Protein AF-F9SYW6-F1 (afdb_monomer_lite)

Radius of gyration: 33.47 Å; chains: 1; bounding box: 99×51×74 Å

Sequence (163 aa):
RYEYTEFNWITRSINRNMKDTSKGSLENNSTQKVTMADEQGNIASVKTGRAPSLGRGLSELVGGSLFGVIWINTTAESGPQYWSLIGYFIIASSVITGIYHMYNAFAKNRFSAQDIVSPDKEPDPLNRVLGHDVRQDHSYCTNCGEKTNDDNKFCSNCGTKVV

InterPro domains:
  IPR026870 Zinc-ribbon domain [PF13240] (140-162)

Structure (mmCIF, N/CA/C/O backbone):
data_AF-F9SYW6-F1
#
_entry.id   AF-F9SYW6-F1
#
loop_
_atom_site.group_PDB
_atom_site.id
_atom_site.type_symbol
_atom_site.label_atom_id
_atom_site.label_alt_id
_atom_site.label_comp_id
_atom_site.label_asym_id
_atom_site.label_entity_id
_atom_site.label_seq_id
_atom_site.pdbx_PDB_ins_code
_atom_site.Cartn_x
_atom_site.Cartn_y
_atom_site.Cartn_z
_atom_site.occupancy
_atom_site.B_iso_or_equiv
_atom_site.auth_seq_id
_atom_site.auth_comp_id
_atom_site.auth_asym_id
_atom_site.auth_atom_id
_atom_site.pdbx_PDB_model_num
ATOM 1 N N . ARG A 1 1 ? -74.192 40.012 7.863 1.00 53.72 1 ARG A N 1
ATOM 2 C CA . ARG A 1 1 ? -73.553 40.025 9.208 1.00 53.72 1 ARG A CA 1
ATOM 3 C C . ARG A 1 1 ? -73.219 38.603 9.712 1.00 53.72 1 ARG A C 1
ATOM 5 O O . ARG A 1 1 ? -73.029 38.441 10.905 1.00 53.72 1 ARG A O 1
ATOM 12 N N . TYR A 1 2 ? -73.107 37.591 8.836 1.00 54.03 2 TYR A N 1
ATOM 13 C CA . TYR A 1 2 ? -72.873 36.191 9.242 1.00 54.03 2 TYR A CA 1
ATOM 14 C C . TYR A 1 2 ? -71.544 35.598 8.728 1.00 54.03 2 TYR A C 1
ATOM 16 O O . TYR A 1 2 ? -71.099 34.585 9.243 1.00 54.03 2 TYR A O 1
ATOM 24 N N . GLU A 1 3 ? -70.858 36.241 7.775 1.00 53.66 3 GLU A N 1
ATOM 25 C CA . GLU A 1 3 ? -69.613 35.694 7.195 1.00 53.66 3 GLU A CA 1
ATOM 26 C C . GLU A 1 3 ? -68.361 35.905 8.066 1.00 53.66 3 GLU A C 1
ATOM 28 O O . GLU A 1 3 ? -67.415 35.126 7.995 1.00 53.66 3 GLU A O 1
ATOM 33 N N . TYR A 1 4 ? -68.346 36.918 8.942 1.00 55.94 4 TYR A N 1
ATOM 34 C CA . TYR A 1 4 ? -67.170 37.222 9.773 1.00 55.94 4 TYR A CA 1
ATOM 35 C C . TYR A 1 4 ? -66.963 36.246 10.945 1.00 55.94 4 TYR A C 1
ATOM 37 O O . TYR A 1 4 ? -65.843 36.113 11.441 1.00 55.94 4 TYR A O 1
ATOM 45 N N . THR A 1 5 ? -68.012 35.565 11.414 1.00 59.34 5 THR A N 1
ATOM 46 C CA . THR A 1 5 ? -67.926 34.642 12.560 1.00 59.34 5 THR A CA 1
ATOM 47 C C . THR A 1 5 ? -67.394 33.267 12.162 1.00 59.34 5 THR A C 1
ATOM 49 O O . THR A 1 5 ? -66.570 32.708 12.885 1.00 59.34 5 THR A O 1
ATOM 52 N N . GLU A 1 6 ? -67.786 32.767 10.987 1.00 58.38 6 GLU A N 1
ATOM 53 C CA . GLU A 1 6 ? -67.328 31.483 10.434 1.00 58.38 6 GLU A CA 1
ATOM 54 C C . GLU A 1 6 ? -65.817 31.504 10.147 1.00 58.38 6 GLU A C 1
ATOM 56 O O . GLU A 1 6 ? -65.075 30.614 10.567 1.00 58.38 6 GLU A O 1
ATOM 61 N N . PHE A 1 7 ? -65.320 32.586 9.537 1.00 59.81 7 PHE A N 1
ATOM 62 C CA . PHE A 1 7 ? -63.899 32.733 9.208 1.00 59.81 7 PHE A CA 1
ATOM 63 C C . PHE A 1 7 ? -62.997 32.755 10.457 1.00 59.81 7 PHE A C 1
ATOM 65 O O . PHE A 1 7 ? -61.890 32.212 10.472 1.00 59.81 7 PHE A O 1
ATOM 72 N N . ASN A 1 8 ? -63.487 33.343 11.551 1.00 65.00 8 ASN A N 1
ATOM 73 C CA . ASN A 1 8 ? -62.756 33.433 12.815 1.00 65.00 8 ASN A CA 1
ATOM 74 C C . ASN A 1 8 ? -62.735 32.088 13.573 1.00 65.00 8 ASN A C 1
ATOM 76 O O . ASN A 1 8 ? -61.779 31.778 14.285 1.00 65.00 8 ASN A O 1
ATOM 80 N N . TRP A 1 9 ? -63.768 31.254 13.403 1.00 62.94 9 TRP A N 1
ATOM 81 C CA . TRP A 1 9 ? -63.789 29.900 13.962 1.00 62.94 9 TRP A CA 1
ATOM 82 C C . TRP A 1 9 ? -62.854 28.956 13.196 1.00 62.94 9 TRP A C 1
ATOM 84 O O . TRP A 1 9 ? -62.067 28.243 13.824 1.00 62.94 9 TRP A O 1
ATOM 94 N N . ILE A 1 10 ? -62.864 29.022 11.860 1.00 68.94 10 ILE A N 1
ATOM 95 C CA . ILE A 1 10 ? -61.985 28.226 10.987 1.00 68.94 10 ILE A CA 1
ATOM 96 C C . ILE A 1 10 ? -60.510 28.566 11.238 1.00 68.94 10 ILE A C 1
ATOM 98 O O . ILE A 1 10 ? -59.686 27.679 11.448 1.00 68.94 10 ILE A O 1
ATOM 102 N N . THR A 1 11 ? -60.153 29.849 11.306 1.00 67.88 11 THR A N 1
ATOM 103 C CA . THR A 1 11 ? -58.760 30.251 11.577 1.00 67.88 11 THR A CA 1
ATOM 104 C C . THR A 1 11 ? -58.292 29.827 12.974 1.00 67.88 11 THR A C 1
ATOM 106 O O . THR A 1 11 ? -57.149 29.396 13.141 1.00 67.88 11 THR A O 1
ATOM 109 N N . ARG A 1 12 ? -59.175 29.853 13.983 1.00 66.88 12 ARG A N 1
ATOM 110 C CA . ARG A 1 12 ? -58.871 29.349 15.335 1.00 66.88 12 ARG A CA 1
ATOM 111 C C . ARG A 1 12 ? -58.761 27.827 15.414 1.00 66.88 12 ARG A C 1
ATOM 113 O O . ARG A 1 12 ? -57.999 27.338 16.249 1.00 66.88 12 ARG A O 1
ATOM 120 N N . SER A 1 13 ? -59.515 27.070 14.617 1.00 64.88 13 SER A N 1
ATOM 121 C CA . SER A 1 13 ? -59.409 25.604 14.592 1.00 64.88 13 SER A CA 1
ATOM 122 C C . SER A 1 13 ? -58.125 25.157 13.893 1.00 64.88 13 SER A C 1
ATOM 124 O O . SER A 1 13 ? -57.401 24.325 14.434 1.00 64.88 13 SER A O 1
ATOM 126 N N . ILE A 1 14 ? -57.768 25.806 12.780 1.00 65.38 14 ILE A N 1
ATOM 127 C CA . ILE A 1 14 ? -56.512 25.571 12.061 1.00 65.38 14 ILE A CA 1
ATOM 128 C C . ILE A 1 14 ? -55.308 25.888 12.962 1.00 65.38 14 ILE A C 1
ATOM 130 O O . ILE A 1 14 ? -54.402 25.068 13.086 1.00 65.38 14 ILE A O 1
ATOM 134 N N . ASN A 1 15 ? -55.312 27.031 13.656 1.00 62.09 15 ASN A N 1
ATOM 135 C CA . ASN A 1 15 ? -54.198 27.426 14.525 1.00 62.09 15 ASN A CA 1
ATOM 136 C C . ASN A 1 15 ? -54.043 26.499 15.753 1.00 62.09 15 ASN A C 1
ATOM 138 O O . ASN A 1 15 ? -52.927 26.241 16.201 1.00 62.09 15 ASN A O 1
ATOM 142 N N . ARG A 1 16 ? -55.147 25.945 16.281 1.00 65.69 16 ARG A N 1
ATOM 143 C CA . ARG A 1 16 ? -55.091 24.914 17.335 1.00 65.69 16 ARG A CA 1
ATOM 144 C C . ARG A 1 16 ? -54.514 23.597 16.817 1.00 65.69 16 ARG A C 1
ATOM 146 O O . ARG A 1 16 ? -53.561 23.106 17.408 1.00 65.69 16 ARG A O 1
ATOM 153 N N . ASN A 1 17 ? -54.983 23.112 15.667 1.00 59.66 17 ASN A N 1
ATOM 154 C CA . ASN A 1 17 ? -54.445 21.895 15.049 1.00 59.66 17 ASN A CA 1
ATOM 155 C C . ASN A 1 17 ? -52.947 22.005 14.734 1.00 59.66 17 ASN A C 1
ATOM 157 O O . ASN A 1 17 ? -52.205 21.051 14.960 1.00 59.66 17 ASN A O 1
ATOM 161 N N . MET A 1 18 ? -52.474 23.164 14.261 1.00 59.34 18 MET A N 1
ATOM 162 C CA . MET A 1 18 ? -51.039 23.368 14.027 1.00 59.34 18 MET A CA 1
ATOM 163 C C . MET A 1 18 ? -50.230 23.307 15.329 1.00 59.34 18 MET A C 1
ATOM 165 O O . MET A 1 18 ? -49.162 22.695 15.358 1.00 59.34 18 MET A O 1
ATOM 169 N N . LYS A 1 19 ? -50.742 23.891 16.422 1.00 59.25 19 LYS A N 1
ATOM 170 C CA . LYS A 1 19 ? -50.087 23.823 17.737 1.00 59.25 19 LYS A CA 1
ATOM 171 C C . LYS A 1 19 ? -50.034 22.397 18.277 1.00 59.25 19 LYS A C 1
ATOM 173 O O . LYS A 1 19 ? -48.975 21.988 18.746 1.00 59.25 19 LYS A O 1
ATOM 178 N N . ASP A 1 20 ? -51.113 21.636 18.150 1.00 59.62 20 ASP A N 1
ATOM 179 C CA . ASP A 1 20 ? -51.169 20.253 18.632 1.00 59.62 20 ASP A CA 1
ATOM 180 C C . ASP A 1 20 ? -50.269 19.326 17.796 1.00 59.62 20 ASP A C 1
ATOM 182 O O . ASP A 1 20 ? -49.545 18.500 18.351 1.00 59.62 20 ASP A O 1
ATOM 186 N N . THR A 1 21 ? -50.190 19.550 16.478 1.00 57.34 21 THR A N 1
ATOM 187 C CA . THR A 1 21 ? -49.270 18.823 15.581 1.00 57.34 21 THR A CA 1
ATOM 188 C C . THR A 1 21 ? -47.801 19.146 15.890 1.00 57.34 21 THR A C 1
ATOM 190 O O . THR A 1 21 ? -46.962 18.248 15.923 1.00 57.34 21 THR A O 1
ATOM 193 N N . SER A 1 22 ? -47.475 20.415 16.177 1.00 56.00 22 SER A N 1
ATOM 194 C CA . SER A 1 22 ? -46.110 20.810 16.566 1.00 56.00 22 SER A CA 1
ATOM 195 C C . SER A 1 22 ? -45.691 20.261 17.933 1.00 56.00 22 SER A C 1
ATOM 197 O O . SER A 1 22 ? -44.535 19.882 18.106 1.00 56.00 22 SER A O 1
ATOM 199 N N . LYS A 1 23 ? -46.624 20.163 18.891 1.00 55.25 23 LYS A N 1
ATOM 200 C CA . LYS A 1 23 ? -46.363 19.569 20.208 1.00 55.25 23 LYS A CA 1
ATOM 201 C C . LYS A 1 23 ? -46.160 18.059 20.113 1.00 55.25 23 LYS A C 1
ATOM 203 O O . LYS A 1 23 ? -45.192 17.557 20.671 1.00 55.25 23 LYS A O 1
ATOM 208 N N . GLY A 1 24 ? -46.983 17.362 19.326 1.00 53.78 24 GLY A N 1
ATOM 209 C CA . GLY A 1 24 ? -46.857 15.915 19.127 1.00 53.78 24 GLY A CA 1
ATOM 210 C C . GLY A 1 24 ? -45.568 15.473 18.421 1.00 53.78 24 GLY A C 1
ATOM 211 O O . GLY A 1 24 ? -45.146 14.336 18.599 1.00 53.78 24 GLY A O 1
ATOM 212 N N . SER A 1 25 ? -44.918 16.358 17.652 1.00 51.66 25 SER A N 1
ATOM 213 C CA . SER A 1 25 ? -43.656 16.054 16.955 1.00 51.66 25 SER A CA 1
ATOM 214 C C . SER A 1 25 ? -42.395 16.290 17.797 1.00 51.66 25 SER A C 1
ATOM 216 O O . SER A 1 25 ?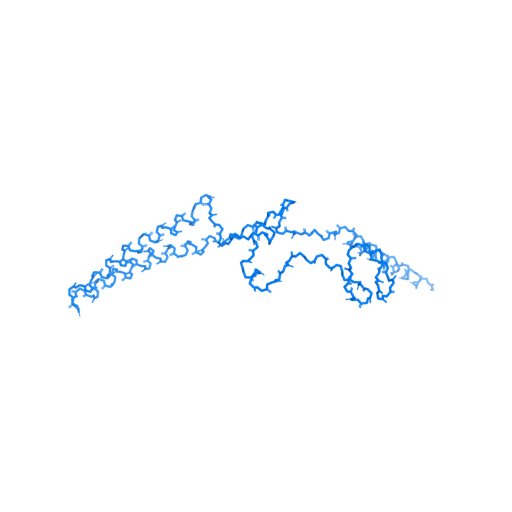 -41.314 15.869 17.385 1.00 51.66 25 SER A O 1
ATOM 218 N N . LEU A 1 26 ? -42.498 16.991 18.930 1.00 52.47 26 LEU A N 1
ATOM 219 C CA . LEU A 1 26 ? -41.354 17.298 19.799 1.00 52.47 26 LEU A CA 1
ATOM 220 C C . LEU A 1 26 ? -41.312 16.424 21.060 1.00 52.47 26 LEU A C 1
ATOM 222 O O . LEU A 1 26 ? -40.285 16.381 21.730 1.00 52.47 26 LEU A O 1
ATOM 226 N N . GLU A 1 27 ? -42.396 15.715 21.381 1.00 53.88 27 GLU A N 1
ATOM 227 C CA . GLU A 1 27 ? -42.520 14.950 22.631 1.00 53.88 27 GLU A CA 1
ATOM 228 C C . GLU A 1 27 ? -41.976 13.513 22.556 1.00 53.88 27 GLU A C 1
ATOM 230 O O . GLU A 1 27 ? -41.902 12.823 23.567 1.00 53.88 27 GLU A O 1
ATOM 235 N N . ASN A 1 28 ? -41.566 13.044 21.376 1.00 55.16 28 ASN A N 1
ATOM 236 C CA . ASN A 1 28 ? -41.196 11.643 21.142 1.00 55.16 28 ASN A CA 1
ATOM 237 C C . ASN A 1 28 ? -39.850 11.438 20.438 1.00 55.16 28 ASN A C 1
ATOM 239 O O . ASN A 1 28 ? -39.489 10.301 20.143 1.00 55.16 28 ASN A O 1
ATOM 243 N N . ASN A 1 29 ? -39.072 12.496 20.222 1.00 59.56 29 ASN A N 1
ATOM 244 C CA . ASN A 1 29 ? -37.689 12.350 19.790 1.00 59.56 29 ASN A CA 1
ATOM 245 C C . ASN A 1 29 ? -36.773 12.638 20.977 1.00 59.56 29 ASN A C 1
ATOM 247 O O . ASN A 1 29 ? -36.105 13.671 21.032 1.00 59.56 29 ASN A O 1
ATOM 251 N N . SER A 1 30 ? -36.765 11.725 21.958 1.00 56.66 30 SER A N 1
ATOM 252 C CA . SER A 1 30 ? -35.619 11.638 22.856 1.00 56.66 30 SER A CA 1
ATOM 253 C C . SER A 1 30 ? -34.418 11.478 21.939 1.00 56.66 30 SER A C 1
ATOM 255 O O . SER A 1 30 ? -34.310 10.451 21.268 1.00 56.66 30 SER A O 1
ATOM 257 N N . THR A 1 31 ? -33.579 12.507 21.829 1.00 51.12 31 THR A N 1
ATOM 258 C CA . THR A 1 31 ? -32.346 12.440 21.050 1.00 51.12 31 THR A CA 1
ATOM 259 C C . THR A 1 31 ? -31.637 11.169 21.469 1.00 51.12 31 THR A C 1
ATOM 261 O O . THR A 1 31 ? -31.153 11.080 22.600 1.00 51.12 31 THR A O 1
ATOM 264 N N . GLN A 1 32 ? -31.650 10.159 20.601 1.00 57.84 32 GLN A N 1
ATOM 265 C CA . GLN A 1 32 ? -30.931 8.933 20.865 1.00 57.84 32 GLN A CA 1
ATOM 266 C C . GLN A 1 32 ? -29.475 9.362 20.931 1.00 57.84 32 GLN A C 1
ATOM 268 O O . GLN A 1 32 ? -28.902 9.799 19.933 1.00 57.84 32 GLN A O 1
ATOM 273 N N . LYS A 1 33 ? -28.903 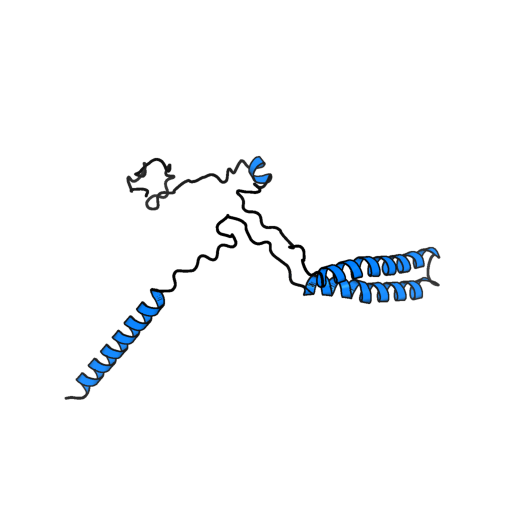9.351 22.135 1.00 50.03 33 LYS A N 1
ATOM 274 C CA . LYS A 1 33 ? -27.492 9.650 22.317 1.00 50.03 33 LYS A CA 1
ATOM 275 C C . LYS A 1 33 ? -26.756 8.473 21.691 1.00 50.03 33 LYS A C 1
ATOM 277 O O . LYS A 1 33 ? -26.571 7.447 22.333 1.00 50.03 33 LYS A O 1
ATOM 282 N N . VAL A 1 34 ? -26.439 8.582 20.403 1.00 59.09 34 VAL A N 1
ATOM 283 C CA . VAL A 1 34 ? -25.663 7.571 19.690 1.00 59.09 34 VAL A CA 1
ATOM 284 C C . VAL A 1 34 ? -24.235 7.724 20.187 1.00 59.09 34 VAL A C 1
ATOM 286 O O . VAL A 1 34 ? -23.458 8.530 19.678 1.00 59.09 34 VAL A O 1
ATOM 289 N N . THR A 1 35 ? -23.916 7.037 21.278 1.00 69.19 35 THR A N 1
ATOM 290 C CA . THR A 1 35 ? -22.541 6.933 21.744 1.00 69.19 35 THR A CA 1
ATOM 291 C C . THR A 1 35 ? -21.808 6.022 20.772 1.00 69.19 35 THR A C 1
ATOM 293 O O . THR A 1 35 ? -22.334 5.000 20.340 1.00 69.19 35 THR A O 1
ATOM 296 N N . MET A 1 36 ? -20.579 6.378 20.404 1.00 66.50 36 MET A N 1
ATOM 297 C CA . MET A 1 36 ? -19.737 5.496 19.583 1.00 66.50 36 MET A CA 1
ATOM 298 C C . MET A 1 36 ? -19.249 4.263 20.365 1.00 66.50 36 MET A C 1
ATOM 300 O O . MET A 1 36 ? -18.565 3.411 19.800 1.00 66.50 36 MET A O 1
ATOM 304 N N . ALA A 1 37 ? -19.592 4.200 21.653 1.00 68.25 37 ALA A N 1
ATOM 305 C CA . ALA A 1 37 ? -19.264 3.145 22.588 1.00 68.25 37 ALA A CA 1
ATOM 306 C C . ALA A 1 37 ? -20.491 2.282 22.891 1.00 68.25 37 ALA A C 1
ATOM 308 O O . ALA A 1 37 ? -21.601 2.815 22.983 1.00 68.25 37 ALA A O 1
ATOM 309 N N . ASP A 1 38 ? -20.271 0.977 23.054 1.00 72.62 38 ASP A N 1
ATOM 310 C CA . ASP A 1 38 ? -21.257 0.057 23.620 1.00 72.62 38 ASP A CA 1
ATOM 311 C C . ASP A 1 38 ? -21.523 0.349 25.112 1.00 72.62 38 ASP A C 1
ATOM 313 O O . ASP A 1 38 ? -20.869 1.189 25.737 1.00 72.62 38 ASP A O 1
ATOM 317 N N . GLU A 1 39 ? -22.503 -0.343 25.699 1.00 74.56 39 GLU A N 1
ATOM 318 C CA . GLU A 1 39 ? -22.858 -0.203 27.122 1.00 74.56 39 GLU A CA 1
ATOM 319 C C . GLU A 1 39 ? -21.705 -0.593 28.068 1.00 74.56 39 GLU A C 1
ATOM 321 O O . GLU A 1 39 ? -21.702 -0.213 29.236 1.00 74.56 39 GLU A O 1
ATOM 326 N N . GLN A 1 40 ? -20.712 -1.332 27.566 1.00 71.00 40 GLN A N 1
ATOM 327 C CA . GLN A 1 40 ? -19.504 -1.748 28.278 1.00 71.00 40 GLN A CA 1
ATOM 328 C C . GLN A 1 40 ? -18.331 -0.769 28.073 1.00 71.00 40 GLN A C 1
ATOM 330 O O . GLN A 1 40 ? -17.217 -1.034 28.538 1.00 71.00 40 GLN A O 1
ATOM 335 N N . GLY A 1 41 ? -18.558 0.351 27.378 1.00 70.44 41 GLY A N 1
ATOM 336 C CA . GLY A 1 41 ? -17.552 1.370 27.108 1.00 70.44 41 GLY A CA 1
ATOM 337 C C . GLY A 1 41 ? -16.502 0.962 26.070 1.00 70.44 41 GLY A C 1
ATOM 338 O O . GLY A 1 41 ? -15.432 1.561 26.044 1.00 70.44 41 GLY A O 1
ATOM 339 N N . ASN A 1 42 ? -16.743 -0.046 25.227 1.00 74.19 42 ASN A N 1
ATOM 340 C CA . ASN A 1 42 ? -15.905 -0.335 24.061 1.00 74.19 42 ASN A CA 1
ATOM 341 C C . ASN A 1 42 ? -16.342 0.541 22.889 1.00 74.19 42 ASN A C 1
ATOM 343 O O . ASN A 1 42 ? -17.485 0.462 22.436 1.00 74.19 42 ASN A O 1
ATOM 347 N N . ILE A 1 43 ? -15.428 1.356 22.371 1.00 74.69 43 ILE A N 1
ATOM 348 C CA . ILE A 1 43 ? -15.682 2.184 21.192 1.00 74.69 43 ILE A CA 1
ATOM 349 C C . ILE A 1 43 ? -15.465 1.353 19.924 1.00 74.69 43 ILE A C 1
ATOM 351 O O . ILE A 1 43 ? -14.567 0.516 19.840 1.00 74.69 43 ILE A O 1
ATOM 355 N N . ALA A 1 44 ? -16.309 1.574 18.918 1.00 75.31 44 ALA A N 1
ATOM 356 C CA . ALA A 1 44 ? -16.154 0.929 17.623 1.00 75.31 44 ALA A CA 1
ATOM 357 C C . ALA A 1 44 ? -14.951 1.502 16.852 1.00 75.31 44 ALA A C 1
ATOM 359 O O . ALA A 1 44 ? -14.811 2.714 16.679 1.00 75.31 44 ALA A O 1
ATOM 360 N N . SER A 1 45 ? -14.115 0.621 16.305 1.00 82.75 45 SER A N 1
ATOM 361 C CA . SER A 1 45 ? -12.993 1.011 15.456 1.00 82.75 45 SER A CA 1
ATOM 362 C C . SER A 1 45 ? -13.449 1.486 14.069 1.00 82.75 45 SER A C 1
ATOM 364 O O . SER A 1 45 ? -14.375 0.939 13.454 1.00 82.75 45 SER A O 1
ATOM 366 N N . VAL A 1 46 ? -12.790 2.524 13.541 1.00 81.69 46 VAL A N 1
ATOM 367 C CA . VAL A 1 46 ? -13.160 3.130 12.254 1.00 81.69 46 VAL A CA 1
ATOM 368 C C . VAL A 1 46 ? -12.542 2.334 11.112 1.00 81.69 46 VAL A C 1
ATOM 370 O O . VAL A 1 46 ? -11.326 2.148 11.001 1.00 81.69 46 VAL A O 1
ATOM 373 N N . LYS A 1 47 ? -13.403 1.859 10.213 1.00 81.19 47 LYS A N 1
ATOM 374 C CA . LYS A 1 47 ? -12.993 1.089 9.042 1.00 81.19 47 LYS A CA 1
ATOM 375 C C . LYS A 1 47 ? -13.041 1.994 7.806 1.00 81.19 47 LYS A C 1
ATOM 377 O O . LYS A 1 47 ? -14.112 2.455 7.429 1.00 81.19 47 LYS A O 1
ATOM 382 N N . THR A 1 48 ? -11.911 2.208 7.133 1.00 76.62 48 THR A N 1
ATOM 383 C CA . THR A 1 48 ? -11.801 3.032 5.900 1.00 76.62 48 THR A CA 1
ATOM 384 C C . THR A 1 48 ? -12.680 2.520 4.749 1.00 76.62 48 THR A C 1
ATOM 386 O O . THR A 1 48 ? -13.258 1.452 4.848 1.00 76.62 48 THR A O 1
ATOM 389 N N . GLY A 1 49 ? -12.828 3.204 3.614 1.00 81.06 49 GLY A N 1
ATOM 390 C CA . GLY A 1 49 ? -13.472 2.571 2.444 1.00 81.06 49 GLY A CA 1
ATOM 391 C C . GLY A 1 49 ? -12.709 1.318 1.961 1.00 81.06 49 GLY A C 1
ATOM 392 O O . GLY A 1 49 ? -11.540 1.143 2.297 1.00 81.06 49 GLY A O 1
ATOM 393 N N . ARG A 1 50 ? -13.328 0.455 1.139 1.00 86.62 50 ARG A N 1
ATOM 394 C CA . ARG A 1 50 ? -12.592 -0.602 0.394 1.00 86.62 50 ARG A CA 1
ATOM 395 C C . ARG A 1 50 ? -11.890 -0.056 -0.858 1.00 86.62 50 ARG A C 1
ATOM 397 O O . ARG A 1 50 ? -10.918 -0.632 -1.331 1.00 86.62 50 ARG A O 1
ATOM 404 N N . ALA A 1 51 ? -12.376 1.073 -1.377 1.00 87.19 51 ALA A N 1
ATOM 405 C CA . ALA A 1 51 ? -11.847 1.715 -2.577 1.00 87.19 51 ALA A CA 1
ATOM 406 C C . ALA A 1 51 ? -10.377 2.176 -2.452 1.00 87.19 51 ALA A C 1
ATOM 408 O O . ALA A 1 51 ? -9.641 1.973 -3.410 1.00 87.19 51 ALA A O 1
ATOM 409 N N . PRO A 1 52 ? -9.894 2.721 -1.313 1.00 89.75 52 PRO A N 1
ATOM 410 C CA . PRO A 1 52 ? -8.491 3.119 -1.177 1.00 89.75 52 PRO A CA 1
ATOM 411 C C . PRO A 1 52 ? -7.492 1.958 -1.285 1.00 89.75 52 PRO A C 1
ATOM 413 O O . PRO A 1 52 ? -6.467 2.110 -1.945 1.00 89.75 52 PRO A O 1
ATOM 416 N N . SER A 1 53 ? -7.767 0.798 -0.673 1.00 90.50 53 SER A N 1
ATOM 417 C CA . SER A 1 53 ? -6.871 -0.367 -0.777 1.00 90.50 53 SER A CA 1
ATOM 418 C C . SER A 1 53 ? -6.933 -1.007 -2.161 1.00 90.50 53 SER A C 1
ATOM 420 O O . SER A 1 53 ? -5.892 -1.338 -2.718 1.00 90.50 53 SER A O 1
ATOM 422 N N . LEU A 1 54 ? -8.129 -1.108 -2.750 1.00 93.19 54 LEU A N 1
ATOM 423 C CA . LEU A 1 54 ? -8.305 -1.587 -4.121 1.00 93.19 54 LEU A CA 1
ATOM 424 C C . LEU A 1 54 ? -7.590 -0.681 -5.133 1.00 93.19 54 LEU A C 1
ATOM 426 O O . LEU A 1 54 ? -6.877 -1.173 -6.001 1.00 93.19 54 LEU A O 1
ATOM 430 N N . GLY A 1 55 ? -7.757 0.637 -5.000 1.00 94.56 55 GLY A N 1
ATOM 431 C CA . GLY A 1 55 ? -7.122 1.629 -5.860 1.00 94.56 55 GLY A CA 1
ATOM 432 C C . GLY A 1 55 ? -5.600 1.551 -5.790 1.00 94.56 55 GLY A C 1
ATOM 433 O O . GLY A 1 55 ? -4.958 1.493 -6.835 1.00 94.56 55 GLY A O 1
ATOM 434 N N . ARG A 1 56 ? -5.029 1.453 -4.579 1.00 93.62 56 ARG A N 1
ATOM 435 C CA . ARG A 1 56 ? -3.582 1.246 -4.400 1.00 93.62 56 ARG A CA 1
ATOM 436 C C . ARG A 1 56 ? -3.116 -0.063 -5.025 1.00 93.62 56 ARG A C 1
ATOM 438 O O . ARG A 1 56 ? -2.219 -0.031 -5.860 1.00 93.62 56 ARG A O 1
ATOM 445 N N . GLY A 1 57 ? -3.780 -1.176 -4.712 1.00 95.81 57 GLY A N 1
ATOM 446 C CA . GLY A 1 57 ? -3.416 -2.485 -5.255 1.00 95.81 57 GLY A CA 1
ATOM 447 C C . GLY A 1 57 ? -3.459 -2.532 -6.783 1.00 95.81 57 GLY A C 1
ATOM 448 O O . GLY A 1 57 ? -2.524 -3.016 -7.414 1.00 95.81 57 GLY A O 1
ATOM 449 N N . LEU A 1 58 ? -4.503 -1.967 -7.399 1.00 96.06 58 LEU A N 1
ATOM 450 C CA . LEU A 1 58 ? -4.618 -1.896 -8.856 1.00 96.06 58 LEU A CA 1
ATOM 451 C C . LEU A 1 58 ? -3.564 -0.965 -9.469 1.00 96.06 58 LEU A C 1
ATOM 453 O O . LEU A 1 58 ? -2.969 -1.312 -10.487 1.00 96.06 58 LEU A O 1
ATOM 457 N N . SER A 1 59 ? -3.323 0.201 -8.859 1.00 96.12 59 SER A N 1
ATOM 458 C CA . SER A 1 59 ? -2.326 1.161 -9.345 1.00 96.12 59 SER A CA 1
ATOM 459 C C . SER A 1 59 ? -0.908 0.601 -9.295 1.00 96.12 59 SER A C 1
ATOM 461 O O . SER A 1 59 ? -0.130 0.837 -10.213 1.00 96.12 59 SER A O 1
ATOM 463 N N . GLU A 1 60 ? -0.582 -0.191 -8.276 1.00 96.50 60 GLU A N 1
ATOM 464 C CA . GLU A 1 60 ? 0.720 -0.833 -8.179 1.00 96.50 60 GLU A CA 1
ATOM 465 C C . GLU A 1 60 ? 0.849 -1.949 -9.199 1.00 96.50 60 GLU A C 1
ATOM 467 O O . GLU A 1 60 ? 1.820 -1.939 -9.947 1.00 96.50 60 GLU A O 1
ATOM 472 N N . LEU A 1 61 ? -0.134 -2.850 -9.311 1.00 96.56 61 LEU A N 1
ATOM 473 C CA . LEU A 1 61 ? -0.081 -3.937 -10.291 1.00 96.56 61 LEU A CA 1
ATOM 474 C C . LEU A 1 61 ? -0.018 -3.405 -11.721 1.00 96.56 61 LEU A C 1
ATOM 476 O O . LEU A 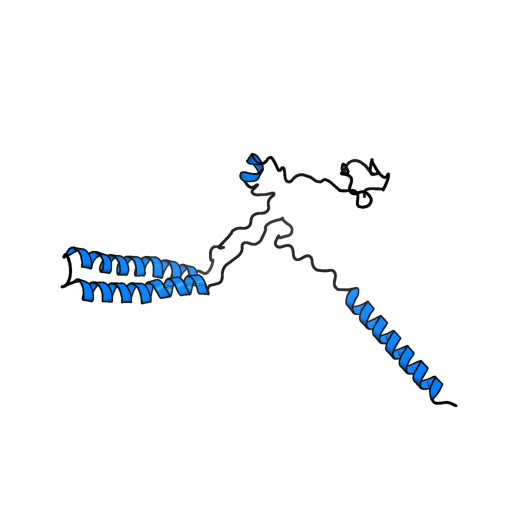1 61 ? 0.902 -3.743 -12.456 1.00 96.56 61 LEU A O 1
ATOM 480 N N . VAL A 1 62 ? -0.970 -2.563 -12.121 1.00 96.81 62 VAL A N 1
ATOM 481 C CA . VAL A 1 62 ? -1.060 -2.075 -13.502 1.00 96.81 62 VAL A CA 1
ATOM 482 C C . VAL A 1 62 ? -0.024 -0.985 -13.748 1.00 96.81 62 VAL A C 1
ATOM 484 O O . VAL A 1 62 ? 0.784 -1.100 -14.663 1.00 96.81 62 VAL A O 1
ATOM 487 N N . GLY A 1 63 ? -0.006 0.060 -12.923 1.00 97.00 63 GLY A N 1
ATOM 488 C CA . GLY A 1 63 ? 0.890 1.202 -13.106 1.00 97.00 63 GLY A CA 1
ATOM 489 C C . GLY A 1 63 ? 2.355 0.845 -12.875 1.00 97.00 63 GLY A C 1
ATOM 490 O O . GLY A 1 63 ? 3.197 1.182 -13.704 1.00 97.00 63 GLY A O 1
ATOM 491 N N . GLY A 1 64 ? 2.661 0.112 -11.802 1.00 96.69 64 GLY A N 1
ATOM 492 C CA . GLY A 1 64 ? 4.022 -0.330 -11.496 1.00 96.69 64 GLY A CA 1
ATOM 493 C C . GLY A 1 64 ? 4.577 -1.313 -12.528 1.00 96.69 64 GLY A C 1
ATOM 494 O O . GLY A 1 64 ? 5.706 -1.131 -12.981 1.00 96.69 64 GLY A O 1
ATOM 495 N N . SER A 1 65 ? 3.780 -2.292 -12.981 1.00 97.12 65 SER A N 1
ATOM 496 C CA . SER A 1 65 ? 4.228 -3.221 -14.032 1.00 97.12 65 SER A CA 1
ATOM 497 C C . SER A 1 65 ? 4.448 -2.510 -15.366 1.00 97.12 65 SER A C 1
ATOM 499 O O . SER A 1 65 ? 5.477 -2.720 -16.004 1.00 97.12 65 SER A O 1
ATOM 501 N N . LEU A 1 66 ? 3.523 -1.634 -15.781 1.00 97.69 66 LEU A N 1
ATOM 502 C CA . LEU A 1 66 ? 3.673 -0.861 -17.018 1.00 97.69 66 LEU A CA 1
ATOM 503 C C . LEU A 1 66 ? 4.899 0.053 -16.960 1.00 97.69 66 LEU A C 1
ATOM 505 O O . LEU A 1 66 ? 5.696 0.067 -17.896 1.00 97.69 66 LEU A O 1
ATOM 509 N N . PHE A 1 67 ? 5.082 0.777 -15.853 1.00 97.25 67 PHE A N 1
ATOM 510 C CA . PHE A 1 67 ? 6.230 1.659 -15.672 1.00 97.25 67 PHE A CA 1
ATOM 511 C C . PHE A 1 67 ? 7.550 0.883 -15.677 1.00 97.25 67 PHE A C 1
ATOM 513 O O . PHE A 1 67 ? 8.485 1.283 -16.364 1.00 97.25 67 PHE A O 1
ATOM 520 N N . GLY A 1 68 ? 7.618 -0.252 -14.976 1.00 96.75 68 GLY A N 1
ATOM 521 C CA . GLY A 1 68 ? 8.809 -1.098 -14.950 1.00 96.75 68 GLY A CA 1
ATOM 522 C C . GLY A 1 68 ? 9.174 -1.657 -16.328 1.00 96.75 68 GLY A C 1
ATOM 523 O O . GLY A 1 68 ? 10.340 -1.612 -16.714 1.00 96.75 68 GLY A O 1
ATOM 524 N N . VAL A 1 69 ? 8.187 -2.109 -17.112 1.00 96.31 69 VAL A N 1
ATOM 525 C CA . VAL A 1 69 ? 8.415 -2.572 -18.493 1.00 96.31 69 VAL A CA 1
ATOM 526 C C . VAL A 1 69 ? 8.915 -1.432 -19.375 1.00 96.31 69 VAL A C 1
ATOM 528 O O . VAL A 1 69 ? 9.909 -1.602 -20.080 1.00 96.31 69 VAL A O 1
ATOM 531 N N . ILE A 1 70 ? 8.267 -0.265 -19.327 1.00 95.25 70 ILE A N 1
ATOM 532 C CA . ILE A 1 70 ? 8.699 0.910 -20.096 1.00 95.25 70 ILE A CA 1
ATOM 533 C C . ILE A 1 70 ? 10.137 1.278 -19.722 1.00 95.25 70 ILE A C 1
ATOM 535 O O . ILE A 1 70 ? 10.963 1.453 -20.612 1.00 95.25 70 ILE A O 1
ATOM 539 N N . TRP A 1 71 ? 10.457 1.319 -18.427 1.00 94.62 71 TRP A N 1
ATOM 540 C CA . TRP A 1 71 ? 11.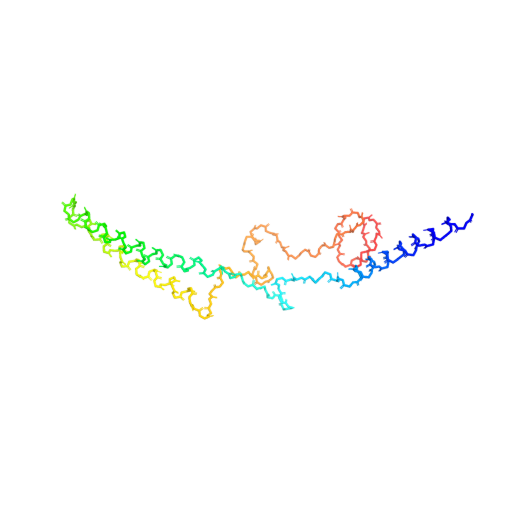793 1.639 -17.935 1.00 94.62 71 TRP A CA 1
ATOM 541 C C . TRP A 1 71 ? 12.859 0.699 -18.495 1.00 94.62 71 TRP A C 1
ATOM 543 O O . TRP A 1 71 ? 13.876 1.165 -18.997 1.00 94.62 71 TRP A O 1
ATOM 553 N N . ILE A 1 72 ? 12.642 -0.620 -18.452 1.00 93.75 72 ILE A N 1
ATOM 554 C CA . ILE A 1 72 ? 13.614 -1.591 -18.982 1.00 93.75 72 ILE A CA 1
ATOM 555 C C . ILE A 1 72 ? 13.863 -1.333 -20.472 1.00 93.75 72 ILE A C 1
ATOM 557 O O . ILE A 1 72 ? 15.014 -1.263 -20.892 1.00 93.75 72 ILE A O 1
ATOM 561 N N . ASN A 1 73 ? 12.800 -1.130 -21.256 1.00 92.25 73 ASN A N 1
ATOM 562 C CA . ASN A 1 73 ? 12.918 -0.915 -22.700 1.00 92.25 73 ASN A CA 1
ATOM 563 C C . ASN A 1 73 ? 13.610 0.410 -23.052 1.00 92.25 73 ASN A C 1
ATOM 565 O O . ASN A 1 73 ? 14.348 0.465 -24.028 1.00 92.25 73 ASN A O 1
ATOM 569 N N . THR A 1 74 ? 13.412 1.475 -22.271 1.00 90.56 74 THR A N 1
ATOM 570 C CA . THR A 1 74 ? 14.060 2.770 -22.542 1.00 90.56 74 THR A CA 1
ATOM 571 C C . THR A 1 74 ? 15.506 2.836 -22.054 1.00 90.56 74 THR A C 1
ATOM 573 O O . THR A 1 74 ? 16.286 3.642 -22.563 1.00 90.56 74 THR A O 1
ATOM 576 N N . THR A 1 75 ? 15.877 2.001 -21.080 1.00 89.62 75 THR A N 1
ATOM 577 C CA . THR A 1 75 ? 17.184 2.063 -20.405 1.00 89.62 75 THR A CA 1
ATOM 578 C C . THR A 1 75 ? 18.170 0.976 -20.800 1.00 89.62 75 THR A C 1
ATOM 580 O O . THR A 1 75 ? 19.358 1.120 -20.516 1.00 89.62 75 THR A O 1
ATOM 583 N N . ALA A 1 76 ? 17.714 -0.083 -21.472 1.00 79.56 76 ALA A N 1
ATOM 584 C CA . ALA A 1 76 ? 18.561 -1.206 -21.865 1.00 79.56 76 ALA A CA 1
ATOM 585 C C . ALA A 1 76 ? 19.745 -0.804 -22.764 1.00 79.56 76 ALA A C 1
ATOM 587 O O . ALA A 1 76 ? 20.795 -1.437 -22.696 1.00 79.56 76 ALA A O 1
ATOM 588 N N . GLU A 1 77 ? 19.596 0.250 -23.570 1.00 82.75 77 GLU A N 1
ATOM 589 C CA . GLU A 1 77 ? 20.605 0.672 -24.557 1.00 82.75 77 GLU A CA 1
ATOM 590 C C . GLU A 1 77 ? 21.252 2.028 -24.237 1.00 82.75 77 GLU A C 1
ATOM 592 O O . GLU A 1 77 ? 22.251 2.404 -24.845 1.00 82.75 77 GLU A O 1
ATOM 597 N N . SER A 1 78 ? 20.690 2.783 -23.290 1.00 79.50 78 SER A N 1
ATOM 598 C CA . SER A 1 78 ? 21.002 4.204 -23.084 1.00 79.50 78 SER A CA 1
ATOM 599 C C . SER A 1 78 ? 21.795 4.505 -21.807 1.00 79.50 78 SER A C 1
ATOM 601 O O . SER A 1 78 ? 22.161 5.658 -21.577 1.00 79.50 78 SER A O 1
ATOM 603 N N . GLY A 1 79 ? 22.090 3.501 -20.972 1.00 79.88 79 GLY A N 1
ATOM 604 C CA . GLY A 1 79 ? 22.738 3.702 -19.675 1.00 79.88 79 GLY A CA 1
ATOM 605 C C . GLY A 1 79 ? 23.662 2.564 -19.231 1.00 79.88 79 GLY A C 1
ATOM 606 O O . GLY A 1 79 ? 23.880 1.599 -19.963 1.00 79.88 79 GLY A O 1
ATOM 607 N N . PRO A 1 80 ? 24.231 2.663 -18.015 1.00 86.50 80 PRO A N 1
ATOM 608 C CA . PRO A 1 80 ? 25.019 1.588 -17.424 1.00 86.50 80 PRO A CA 1
ATOM 609 C C . PRO A 1 80 ? 24.209 0.291 -17.337 1.00 86.50 80 PRO A C 1
ATOM 611 O O . PRO A 1 80 ? 23.021 0.325 -17.028 1.00 86.50 80 PRO A O 1
ATOM 614 N N . GLN A 1 81 ? 24.855 -0.863 -17.522 1.00 78.88 81 GLN A N 1
ATOM 615 C CA . GLN A 1 81 ? 24.171 -2.165 -17.591 1.00 78.88 81 GLN A CA 1
ATOM 616 C C . GLN A 1 81 ? 23.256 -2.455 -16.379 1.00 78.88 81 GLN A C 1
ATOM 618 O O . GLN A 1 81 ? 22.214 -3.096 -16.523 1.00 78.88 81 GLN A O 1
ATOM 623 N N . TYR A 1 82 ? 23.597 -1.940 -15.192 1.00 86.75 82 TYR A N 1
ATOM 624 C CA . TYR A 1 82 ? 22.805 -2.107 -13.968 1.00 86.75 82 TYR A CA 1
ATOM 625 C C . TYR A 1 82 ? 21.529 -1.247 -13.910 1.00 86.75 82 TYR A C 1
ATOM 627 O O . TYR A 1 82 ? 20.679 -1.484 -13.056 1.00 86.75 82 TYR A O 1
ATOM 635 N N . TRP A 1 83 ? 21.356 -0.262 -14.796 1.00 86.88 83 TRP A N 1
ATOM 636 C CA . TRP A 1 83 ? 20.213 0.662 -14.782 1.00 86.88 83 TRP A CA 1
ATOM 637 C C . TRP A 1 83 ? 18.877 -0.046 -15.068 1.00 86.88 83 TRP A C 1
ATOM 639 O O . TRP A 1 83 ? 17.833 0.319 -14.523 1.00 86.88 83 TRP A O 1
ATOM 649 N N . SER A 1 84 ? 18.933 -1.135 -15.840 1.00 90.56 84 SER A N 1
ATOM 650 C CA . SER A 1 84 ? 17.794 -2.019 -16.108 1.00 90.56 84 SER A CA 1
ATOM 651 C C . SER A 1 84 ? 17.336 -2.816 -14.875 1.00 90.56 84 SER A C 1
ATOM 653 O O . SER A 1 84 ? 16.155 -3.152 -14.772 1.00 90.56 84 SER A O 1
ATOM 655 N N . LEU A 1 85 ? 18.223 -3.063 -13.895 1.00 92.12 85 LEU A N 1
ATOM 656 C CA . LEU A 1 85 ? 17.901 -3.802 -12.662 1.00 92.12 85 LEU A CA 1
ATOM 657 C C . LEU A 1 85 ? 16.825 -3.095 -11.831 1.00 92.12 85 LEU A C 1
ATOM 659 O O . LEU A 1 85 ? 16.010 -3.753 -11.185 1.00 92.12 85 LEU A O 1
ATOM 663 N N . ILE A 1 86 ? 16.779 -1.761 -11.898 1.00 92.88 86 ILE A N 1
ATOM 664 C CA . ILE A 1 86 ? 15.759 -0.945 -11.230 1.00 92.88 86 ILE A CA 1
ATOM 665 C C . ILE A 1 86 ? 14.366 -1.288 -11.769 1.00 92.88 86 ILE A C 1
ATOM 667 O O . ILE A 1 86 ? 13.428 -1.445 -10.992 1.00 92.88 86 ILE A O 1
ATOM 671 N N . GLY A 1 87 ? 14.226 -1.472 -13.084 1.00 94.69 87 GLY A N 1
ATOM 672 C CA . GLY A 1 87 ? 12.948 -1.834 -13.696 1.00 94.69 87 GLY A CA 1
ATOM 673 C C . GLY A 1 87 ? 12.443 -3.202 -13.230 1.00 94.69 87 GLY A C 1
ATOM 674 O O . GLY A 1 87 ? 11.276 -3.336 -12.864 1.00 94.69 87 GLY A O 1
ATOM 675 N N . TYR A 1 88 ? 13.332 -4.197 -13.137 1.00 95.44 88 TYR A N 1
ATOM 676 C CA . TYR A 1 88 ? 12.987 -5.510 -12.580 1.00 95.44 88 TYR A CA 1
ATOM 677 C C . TYR A 1 88 ? 12.575 -5.426 -11.105 1.00 95.44 88 TYR A C 1
ATOM 679 O O . TYR A 1 88 ? 11.600 -6.059 -10.701 1.00 95.44 88 TYR A O 1
ATOM 687 N N . PHE A 1 89 ? 13.271 -4.611 -10.307 1.00 96.31 89 PHE A N 1
ATOM 688 C CA . PHE A 1 89 ? 12.906 -4.365 -8.912 1.00 96.31 89 PHE A CA 1
ATOM 689 C C . PHE A 1 89 ? 11.524 -3.704 -8.781 1.00 96.31 89 PHE A C 1
ATOM 691 O O . PHE A 1 89 ? 10.724 -4.098 -7.929 1.00 96.31 89 PHE A O 1
ATOM 698 N N . ILE A 1 90 ? 11.204 -2.739 -9.647 1.00 97.19 90 ILE A N 1
ATOM 699 C CA . ILE A 1 90 ? 9.886 -2.092 -9.673 1.00 97.19 90 ILE A CA 1
ATOM 700 C C . ILE A 1 90 ? 8.788 -3.109 -9.990 1.00 97.19 90 ILE A C 1
ATOM 702 O O . ILE A 1 90 ? 7.775 -3.131 -9.300 1.00 97.19 90 ILE A O 1
ATOM 706 N N . ILE A 1 91 ? 8.987 -3.987 -10.976 1.00 97.81 91 ILE A N 1
ATOM 707 C CA . ILE A 1 91 ? 8.004 -5.031 -11.307 1.00 97.81 91 ILE A CA 1
ATOM 708 C C . ILE A 1 91 ? 7.825 -5.998 -10.126 1.00 97.81 91 ILE A C 1
ATOM 710 O O . ILE A 1 91 ? 6.698 -6.302 -9.742 1.00 97.81 91 ILE A O 1
ATOM 714 N N . ALA A 1 92 ? 8.916 -6.448 -9.501 1.00 97.94 92 ALA A N 1
ATOM 715 C CA . ALA A 1 92 ? 8.843 -7.353 -8.354 1.00 97.94 92 ALA A CA 1
ATOM 716 C C . ALA A 1 92 ? 8.106 -6.720 -7.158 1.00 97.94 92 ALA A C 1
ATOM 718 O O . ALA A 1 92 ? 7.210 -7.336 -6.578 1.00 97.94 92 ALA A O 1
ATOM 719 N N . SER A 1 93 ? 8.443 -5.474 -6.814 1.00 97.44 93 SER A N 1
ATOM 720 C CA . SER A 1 93 ? 7.789 -4.730 -5.727 1.00 97.44 93 SER A CA 1
ATOM 721 C C . SER A 1 93 ? 6.323 -4.404 -6.036 1.00 97.44 93 SER A C 1
ATOM 723 O O . SER A 1 93 ? 5.479 -4.541 -5.153 1.00 97.44 93 SER A O 1
ATOM 725 N N . SER A 1 94 ? 6.001 -4.065 -7.288 1.00 97.75 94 SER A N 1
ATOM 726 C CA . SER A 1 94 ? 4.634 -3.870 -7.794 1.00 97.75 94 SER A CA 1
ATOM 727 C C . SER A 1 94 ? 3.758 -5.101 -7.566 1.00 97.75 94 SER A C 1
ATOM 729 O O . SER A 1 94 ? 2.645 -4.981 -7.053 1.00 97.75 94 SER A O 1
ATOM 731 N N . VAL A 1 95 ? 4.263 -6.294 -7.893 1.00 97.50 95 VAL A N 1
ATOM 732 C CA . VAL A 1 95 ? 3.515 -7.545 -7.722 1.00 97.50 95 VAL A CA 1
ATOM 733 C C . VAL A 1 95 ? 3.284 -7.851 -6.243 1.00 97.50 95 VAL A C 1
ATOM 735 O O . VAL A 1 95 ? 2.155 -8.144 -5.851 1.00 97.50 95 VAL A O 1
ATOM 738 N N . ILE A 1 96 ? 4.324 -7.753 -5.409 1.00 97.06 96 ILE A N 1
ATOM 739 C CA . ILE A 1 96 ? 4.233 -8.076 -3.976 1.00 97.06 96 ILE A CA 1
ATOM 740 C C . ILE A 1 96 ? 3.264 -7.123 -3.261 1.00 97.06 96 ILE A C 1
ATOM 742 O O . ILE A 1 96 ? 2.313 -7.576 -2.616 1.00 97.06 96 ILE A O 1
ATOM 746 N N . THR A 1 97 ? 3.477 -5.811 -3.390 1.00 95.94 97 THR A N 1
ATOM 747 C CA . THR A 1 97 ? 2.670 -4.794 -2.695 1.00 95.94 97 THR A CA 1
ATOM 748 C C . THR A 1 97 ? 1.251 -4.730 -3.271 1.00 95.94 97 THR A C 1
ATOM 750 O O . THR A 1 97 ? 0.268 -4.695 -2.522 1.00 95.94 97 THR A O 1
ATOM 753 N N . GLY A 1 98 ? 1.122 -4.887 -4.592 1.00 96.31 98 GLY A N 1
ATOM 754 C CA . GLY A 1 98 ? -0.159 -4.907 -5.281 1.00 96.31 98 GLY A CA 1
ATOM 755 C C . GLY A 1 98 ? -1.049 -6.071 -4.845 1.00 96.31 98 GLY A C 1
ATOM 756 O O . GLY A 1 98 ? -2.225 -5.865 -4.531 1.00 96.31 98 GLY A O 1
ATOM 757 N N . ILE A 1 99 ? -0.492 -7.286 -4.739 1.00 94.75 99 ILE A N 1
ATOM 758 C CA . ILE A 1 99 ? -1.206 -8.460 -4.206 1.00 94.75 99 ILE A CA 1
ATOM 759 C C . ILE A 1 99 ? -1.585 -8.247 -2.741 1.00 94.75 99 ILE A C 1
ATOM 761 O O . ILE A 1 99 ? -2.720 -8.543 -2.366 1.00 94.75 99 ILE A O 1
ATOM 765 N N . TYR A 1 100 ? -0.681 -7.713 -1.916 1.00 92.56 100 TYR A N 1
ATOM 766 C CA . TYR A 1 100 ? -0.970 -7.431 -0.509 1.00 92.56 100 TYR A CA 1
ATOM 767 C C . TYR A 1 100 ? -2.175 -6.489 -0.352 1.00 92.56 100 TYR A C 1
ATOM 769 O O . TYR A 1 100 ? -3.110 -6.770 0.406 1.00 92.56 100 TYR A O 1
ATOM 777 N N . HIS A 1 101 ? -2.209 -5.399 -1.121 1.00 92.56 101 HIS A N 1
ATOM 778 C CA . HIS A 1 101 ? -3.321 -4.454 -1.104 1.00 92.56 101 HIS A CA 1
ATOM 779 C C . HIS A 1 101 ? -4.615 -5.035 -1.686 1.00 92.56 101 HIS A C 1
ATOM 781 O O . HIS A 1 101 ? -5.693 -4.767 -1.147 1.00 92.56 101 HIS A O 1
ATOM 787 N N . MET A 1 102 ? -4.518 -5.880 -2.716 1.00 93.50 102 MET A N 1
ATOM 788 C CA . MET A 1 102 ? -5.662 -6.588 -3.291 1.00 93.50 102 MET A CA 1
ATOM 789 C C . MET A 1 102 ? -6.266 -7.590 -2.298 1.00 93.50 102 MET A C 1
ATOM 791 O O . MET A 1 102 ? -7.478 -7.611 -2.088 1.00 93.50 102 MET A O 1
ATOM 795 N N . TYR A 1 103 ? -5.423 -8.368 -1.616 1.00 90.12 103 TYR A N 1
ATOM 796 C CA . TYR A 1 103 ? -5.842 -9.288 -0.562 1.00 90.12 103 TYR A CA 1
ATOM 797 C C . TYR A 1 103 ? -6.553 -8.542 0.571 1.00 90.12 103 TYR A C 1
ATOM 799 O O . TYR A 1 103 ? -7.650 -8.926 0.973 1.00 90.12 103 TYR A O 1
ATOM 807 N N . ASN A 1 104 ? -5.992 -7.422 1.034 1.00 88.00 104 ASN A N 1
ATOM 808 C CA . ASN A 1 104 ? -6.611 -6.616 2.085 1.00 88.00 104 ASN A CA 1
ATOM 809 C C . ASN A 1 104 ? -7.939 -5.961 1.642 1.00 88.00 104 ASN A C 1
ATOM 811 O O . ASN A 1 104 ? -8.823 -5.730 2.465 1.00 88.00 104 ASN A O 1
ATOM 815 N N . ALA A 1 105 ? -8.118 -5.681 0.345 1.00 88.69 105 ALA A N 1
ATOM 816 C CA . ALA A 1 105 ? -9.380 -5.171 -0.198 1.00 88.69 105 ALA A CA 1
ATOM 817 C C . ALA A 1 105 ? -10.510 -6.221 -0.199 1.00 88.69 105 ALA A C 1
ATOM 819 O O . ALA A 1 105 ? -11.676 -5.859 -0.010 1.00 88.69 105 ALA A O 1
ATOM 820 N N . PHE A 1 106 ? -10.170 -7.504 -0.378 1.00 86.50 106 PHE A N 1
ATOM 821 C CA . PHE A 1 106 ? -11.128 -8.617 -0.457 1.00 86.50 106 PHE A CA 1
ATOM 822 C C . PHE A 1 106 ? -11.212 -9.492 0.805 1.00 86.50 106 PHE A C 1
ATOM 824 O O . PHE A 1 106 ? -12.050 -10.395 0.865 1.00 86.50 106 PHE A O 1
ATOM 831 N N . ALA A 1 107 ? -10.389 -9.240 1.824 1.00 85.38 107 ALA A N 1
ATOM 832 C CA . ALA A 1 107 ? -10.389 -10.013 3.061 1.00 85.38 107 ALA A CA 1
ATOM 833 C C . ALA A 1 107 ? -11.757 -9.972 3.776 1.00 85.38 107 ALA A C 1
ATOM 835 O O . ALA A 1 107 ? -12.388 -8.919 3.906 1.00 85.38 107 ALA A O 1
ATOM 836 N N . LYS A 1 108 ? -12.205 -11.136 4.279 1.00 79.25 108 LYS A N 1
ATOM 837 C CA . LYS A 1 108 ? -13.493 -11.288 4.989 1.00 79.25 108 LYS A CA 1
ATOM 838 C C . LYS A 1 108 ? -13.552 -10.450 6.271 1.00 79.25 108 LYS A C 1
ATOM 840 O O . LYS A 1 108 ? -14.557 -9.794 6.525 1.00 79.25 108 LYS A O 1
ATOM 845 N N . ASN A 1 109 ? -12.457 -10.433 7.032 1.00 76.75 109 ASN A N 1
ATOM 846 C CA . ASN A 1 109 ? -12.259 -9.571 8.193 1.00 76.75 109 ASN A CA 1
ATOM 847 C C . ASN A 1 109 ? -11.106 -8.622 7.877 1.00 76.75 109 ASN A C 1
ATOM 849 O O . ASN A 1 109 ? -9.984 -9.079 7.672 1.00 76.75 109 ASN A O 1
ATOM 853 N N . ARG A 1 110 ? -11.381 -7.318 7.808 1.00 72.31 110 ARG A N 1
ATOM 854 C CA . ARG A 1 110 ? -10.354 -6.306 7.537 1.00 72.31 110 ARG A CA 1
ATOM 855 C C . ARG A 1 110 ? -9.981 -5.558 8.802 1.00 72.31 110 ARG A C 1
ATOM 857 O O . ARG A 1 110 ? -10.849 -5.287 9.636 1.00 72.31 110 ARG A O 1
ATOM 864 N N . PHE A 1 111 ? -8.717 -5.174 8.874 1.00 67.00 111 PHE A N 1
ATOM 865 C CA . PHE A 1 111 ? -8.197 -4.326 9.932 1.00 67.00 111 PHE A CA 1
ATOM 866 C C . PHE A 1 111 ? -8.867 -2.946 9.883 1.00 67.00 111 PHE A C 1
ATOM 868 O O . PHE A 1 111 ? -9.100 -2.386 8.804 1.00 67.00 111 PHE A O 1
ATOM 875 N N . SER A 1 112 ? -9.235 -2.424 11.051 1.00 77.12 112 SER A N 1
ATOM 876 C CA . SER A 1 112 ? -9.590 -1.016 11.209 1.00 77.12 112 SER A CA 1
ATOM 877 C C . SER A 1 112 ? -8.361 -0.161 10.920 1.00 77.12 112 SER A C 1
ATOM 879 O O . SER A 1 112 ? -7.229 -0.582 11.146 1.00 77.12 112 SER A O 1
ATOM 881 N N . ALA A 1 113 ? -8.572 1.030 10.367 1.00 76.50 113 ALA A N 1
ATOM 882 C CA . ALA A 1 113 ? -7.452 1.935 10.121 1.00 76.50 113 ALA A CA 1
ATOM 883 C C . ALA A 1 113 ? -6.963 2.575 11.424 1.00 76.50 113 ALA A C 1
ATOM 885 O O . ALA A 1 113 ? -5.788 2.906 11.548 1.00 76.50 113 ALA A O 1
ATOM 886 N N . GLN A 1 114 ? -7.873 2.731 12.382 1.00 78.81 114 GLN A N 1
ATOM 887 C CA . GLN A 1 114 ? -7.601 3.191 13.730 1.00 78.81 114 GLN A CA 1
ATOM 888 C C . GLN A 1 114 ? -8.459 2.370 14.688 1.00 78.81 114 GLN A C 1
ATOM 890 O O . GLN A 1 114 ? -9.660 2.197 14.447 1.00 78.81 114 GLN A O 1
ATOM 895 N N . ASP A 1 115 ? -7.842 1.869 15.754 1.00 76.31 115 ASP A N 1
ATOM 896 C CA . ASP A 1 115 ? -8.565 1.362 16.911 1.00 76.31 115 ASP A CA 1
ATOM 897 C C . ASP A 1 115 ? -8.736 2.520 17.890 1.00 76.31 115 ASP A C 1
ATOM 899 O O . ASP A 1 115 ? -7.754 3.098 18.352 1.00 76.31 115 ASP A O 1
ATOM 903 N N . ILE A 1 116 ? -9.977 2.951 18.094 1.00 77.75 116 ILE A N 1
ATOM 904 C CA . ILE A 1 116 ? -10.271 4.062 18.995 1.00 77.75 116 ILE A CA 1
ATOM 905 C C . ILE A 1 116 ? -10.611 3.406 20.318 1.00 77.75 116 ILE A C 1
ATOM 907 O O . ILE A 1 116 ? -11.660 2.784 20.442 1.00 77.75 116 ILE A O 1
ATOM 911 N N . VAL A 1 117 ? -9.702 3.508 21.277 1.00 75.56 117 VAL A N 1
ATOM 912 C CA . VAL A 1 117 ? -9.883 2.961 22.618 1.00 75.56 117 VAL A CA 1
ATOM 913 C C . VAL A 1 117 ? -10.368 4.075 23.538 1.00 75.56 117 VAL A C 1
ATOM 915 O O . VAL A 1 117 ? -10.014 5.245 23.373 1.00 75.56 117 VAL A O 1
ATOM 918 N N . SER A 1 118 ? -11.233 3.728 24.486 1.00 69.12 118 SER A N 1
ATOM 919 C CA . SER A 1 118 ? -11.765 4.691 25.443 1.00 69.12 118 SER A CA 1
ATOM 920 C C . SER A 1 118 ? -10.645 5.216 26.353 1.00 69.12 118 SER A C 1
ATOM 922 O O . SER A 1 118 ? -9.762 4.436 26.725 1.00 69.12 118 SER A O 1
ATOM 924 N N . PRO A 1 119 ? -10.657 6.510 26.732 1.00 66.06 119 PRO A N 1
ATOM 925 C CA . PRO A 1 119 ? -9.585 7.117 27.530 1.00 66.06 119 PRO A CA 1
ATOM 926 C C . PRO A 1 119 ? -9.314 6.417 28.871 1.00 66.06 119 PRO A C 1
ATOM 928 O O . PRO A 1 119 ? -8.229 6.542 29.430 1.00 66.06 119 PRO A O 1
ATOM 931 N N . ASP A 1 120 ? -10.299 5.689 29.399 1.00 71.62 120 ASP A N 1
ATOM 932 C CA . ASP A 1 120 ? -10.208 4.876 30.613 1.00 71.62 120 ASP A CA 1
ATOM 933 C C . ASP A 1 120 ? -9.432 3.564 30.423 1.00 71.62 120 ASP A C 1
ATOM 935 O O . ASP A 1 120 ? -8.873 3.051 31.394 1.00 71.62 120 ASP A O 1
ATOM 939 N N . LYS A 1 121 ? -9.378 3.027 29.198 1.00 73.25 121 LYS A N 1
ATOM 940 C CA . LYS A 1 121 ? -8.710 1.754 28.889 1.00 73.25 121 LYS A CA 1
ATOM 941 C C . LYS A 1 121 ? -7.256 1.934 28.467 1.00 73.25 121 LYS A C 1
ATOM 943 O O . LYS A 1 121 ? -6.410 1.157 28.900 1.00 73.25 121 LYS A O 1
ATOM 948 N N . GLU A 1 122 ? -6.961 2.961 27.673 1.00 75.25 122 GLU A N 1
ATOM 949 C CA . GLU A 1 122 ? -5.597 3.314 27.261 1.00 75.25 122 GLU A CA 1
ATOM 950 C C . GLU A 1 122 ? -5.349 4.810 27.499 1.00 75.25 122 GLU A C 1
ATOM 952 O O . GLU A 1 122 ? -5.614 5.634 26.621 1.00 75.25 122 GLU A O 1
ATOM 957 N N . PRO A 1 123 ? -4.867 5.196 28.695 1.00 73.00 123 PRO A N 1
ATOM 958 C CA . PRO A 1 123 ? -4.547 6.588 28.965 1.00 73.00 123 PRO A CA 1
ATOM 959 C C . PRO A 1 123 ? -3.360 7.021 28.099 1.00 73.00 123 PRO A C 1
ATOM 961 O O . PRO A 1 123 ? -2.314 6.368 28.092 1.00 73.00 123 PRO A O 1
ATOM 964 N N . ASP A 1 124 ? -3.517 8.140 27.388 1.00 80.06 124 ASP A N 1
ATOM 965 C CA . ASP A 1 124 ? -2.468 8.693 26.529 1.00 80.06 124 ASP A CA 1
ATOM 966 C C . ASP A 1 124 ? -1.176 8.910 27.350 1.00 80.06 124 ASP A C 1
ATOM 968 O O . ASP A 1 124 ? -1.216 9.563 28.402 1.00 80.06 124 ASP A O 1
ATOM 972 N N . PRO A 1 125 ? -0.012 8.389 26.918 1.00 76.75 125 PRO A N 1
ATOM 973 C CA . PRO A 1 125 ? 1.258 8.625 27.602 1.00 76.75 125 PRO A CA 1
ATOM 974 C C . PRO A 1 125 ? 1.585 10.117 27.770 1.00 76.75 125 PRO A C 1
ATOM 976 O O . PRO A 1 125 ? 2.243 10.485 28.746 1.00 76.75 125 PRO A O 1
ATOM 979 N N . LEU A 1 126 ? 1.103 10.987 26.875 1.00 79.31 126 LEU A N 1
ATOM 980 C CA . LEU A 1 126 ? 1.262 12.436 26.997 1.00 79.31 126 LEU A CA 1
ATOM 981 C C . LEU A 1 126 ? 0.542 12.992 28.234 1.00 79.31 126 LEU A C 1
ATOM 983 O O . LEU A 1 126 ? 1.040 13.921 28.868 1.00 79.31 126 LEU A O 1
ATOM 987 N N . ASN A 1 127 ? -0.575 12.385 28.638 1.00 73.69 127 ASN A N 1
ATOM 988 C CA . ASN A 1 127 ? -1.345 12.797 29.810 1.00 73.69 127 ASN A CA 1
ATOM 989 C C . ASN A 1 127 ? -0.530 12.660 31.105 1.00 73.69 127 ASN A C 1
ATOM 991 O O . ASN A 1 127 ? -0.617 13.502 31.999 1.00 73.69 127 ASN A O 1
ATOM 995 N N . ARG A 1 128 ? 0.344 11.645 31.164 1.00 73.50 128 ARG A N 1
ATOM 996 C CA . ARG A 1 128 ? 1.297 11.447 32.265 1.00 73.50 128 ARG A CA 1
ATOM 997 C C . ARG A 1 128 ? 2.362 12.541 32.317 1.00 73.50 128 ARG A C 1
ATOM 999 O O . ARG A 1 128 ? 2.805 12.902 33.402 1.00 73.50 128 ARG A O 1
ATOM 1006 N N . VAL A 1 129 ? 2.786 13.045 31.158 1.00 82.56 129 VAL A N 1
ATOM 1007 C CA . VAL A 1 129 ? 3.817 14.090 31.045 1.00 82.56 129 VAL A CA 1
ATOM 1008 C C . VAL A 1 129 ? 3.238 15.470 31.352 1.00 82.56 129 VAL A C 1
ATOM 1010 O O . VAL A 1 129 ? 3.893 16.273 32.009 1.00 82.56 129 VAL A O 1
ATOM 1013 N N . LEU A 1 130 ? 2.010 15.738 30.904 1.00 81.44 130 LEU A N 1
ATOM 1014 C CA . LEU A 1 130 ? 1.330 17.017 31.117 1.00 81.44 130 LEU A CA 1
ATOM 1015 C C . LEU A 1 130 ? 0.610 17.113 32.472 1.00 81.44 130 LEU A C 1
ATOM 1017 O O . LEU A 1 130 ? 0.146 18.192 32.828 1.00 81.44 130 LEU A O 1
ATOM 1021 N N . GLY A 1 131 ? 0.519 16.016 33.233 1.00 69.56 131 GLY A N 1
ATOM 1022 C CA . GLY A 1 131 ? -0.139 15.989 34.545 1.00 69.56 131 GLY A CA 1
ATOM 1023 C C . GLY A 1 131 ? -1.652 16.216 34.478 1.00 69.56 131 GLY A C 1
ATOM 1024 O O . GLY A 1 131 ? -2.254 16.656 35.455 1.00 69.56 131 GLY A O 1
ATOM 1025 N N . HIS A 1 132 ? -2.269 15.954 33.325 1.00 65.38 132 HIS A N 1
ATOM 1026 C CA . HIS A 1 132 ? -3.694 16.176 33.113 1.00 65.38 132 HIS A CA 1
ATOM 1027 C C . HIS A 1 132 ? -4.460 14.898 33.490 1.00 65.38 132 HIS A C 1
ATOM 1029 O O . HIS A 1 132 ? -4.870 14.119 32.635 1.00 65.38 132 HIS A O 1
ATOM 1035 N N . ASP A 1 133 ? -4.637 14.639 34.787 1.00 60.31 133 ASP A N 1
ATOM 1036 C CA . ASP A 1 133 ? -5.491 13.539 35.247 1.00 60.31 133 ASP A CA 1
ATOM 1037 C C . ASP A 1 133 ? -6.929 13.779 34.759 1.00 60.31 133 ASP A C 1
ATOM 1039 O O . ASP A 1 133 ? -7.656 14.617 35.292 1.00 60.31 133 ASP A O 1
ATOM 1043 N N . VAL A 1 134 ? -7.377 13.029 33.748 1.00 57.88 134 VAL A N 1
ATOM 1044 C CA . VAL A 1 134 ? -8.788 12.980 33.313 1.00 57.88 134 VAL A CA 1
ATOM 1045 C C . VAL A 1 134 ? -9.564 12.096 34.300 1.00 57.88 134 VAL A C 1
ATOM 1047 O O . VAL A 1 134 ? -10.140 11.067 33.973 1.00 57.88 134 VAL A O 1
ATOM 1050 N N . ARG A 1 135 ? -9.508 12.491 35.569 1.00 53.44 135 ARG A N 1
ATOM 1051 C CA . ARG A 1 135 ? -10.420 12.138 36.656 1.00 53.44 135 ARG A CA 1
ATOM 1052 C C . ARG A 1 135 ? -10.644 13.420 37.433 1.00 53.44 135 ARG A C 1
ATOM 1054 O O . ARG A 1 135 ? -10.099 13.657 38.505 1.00 53.44 135 ARG A O 1
ATOM 1061 N N . GLN A 1 136 ? -11.365 14.312 36.791 1.00 44.72 136 GLN A N 1
ATOM 1062 C CA . GLN A 1 136 ? -11.816 15.553 37.377 1.00 44.72 136 GLN A CA 1
ATOM 1063 C C . GLN A 1 136 ? -13.333 15.486 37.220 1.00 44.72 136 GLN A C 1
ATOM 1065 O O . GLN A 1 136 ? -13.897 16.095 36.314 1.00 44.72 136 GLN A O 1
ATOM 1070 N N . ASP A 1 137 ? -13.959 14.653 38.056 1.00 48.81 137 ASP A N 1
ATOM 1071 C CA . ASP A 1 137 ? -15.360 14.834 38.429 1.00 48.81 137 ASP A CA 1
ATOM 1072 C C . ASP A 1 137 ? -15.378 16.136 39.236 1.00 48.81 137 ASP A C 1
ATOM 1074 O O . ASP A 1 137 ? -15.161 16.183 40.441 1.00 48.81 137 ASP A O 1
ATOM 1078 N N . HIS A 1 138 ? -15.342 17.244 38.501 1.00 52.59 138 HIS A N 1
ATOM 1079 C CA . HIS A 1 138 ? -15.545 18.568 39.049 1.00 52.59 138 HIS A CA 1
ATOM 1080 C C . HIS A 1 138 ? -16.859 19.000 38.474 1.00 52.59 138 HIS A C 1
ATOM 1082 O O . HIS A 1 138 ? -16.932 19.550 37.372 1.00 52.59 138 HIS A O 1
ATOM 1088 N N . SER A 1 139 ? -17.912 18.701 39.222 1.00 65.31 139 SER A N 1
ATOM 1089 C CA . SER A 1 139 ? -19.153 19.422 39.064 1.00 65.31 139 SER A CA 1
ATOM 1090 C C . SER A 1 139 ? -18.821 20.921 39.157 1.00 65.31 139 SER A C 1
ATOM 1092 O O . SER A 1 139 ? -18.088 21.387 40.031 1.00 65.31 139 SER A O 1
ATOM 1094 N N . TYR A 1 140 ? -19.258 21.691 38.167 1.00 73.75 140 TYR A N 1
ATOM 1095 C CA . TYR A 1 140 ? -19.206 23.147 38.227 1.00 73.75 140 TYR A CA 1
ATOM 1096 C C . TYR A 1 140 ? -20.594 23.623 38.622 1.00 73.75 140 TYR A C 1
ATOM 1098 O O . TYR A 1 140 ? -21.599 23.144 38.087 1.00 73.75 140 TYR A O 1
ATOM 1106 N N . CYS A 1 141 ? -20.676 24.584 39.539 1.00 76.00 141 CYS A N 1
ATOM 1107 C CA . CYS A 1 141 ? -21.959 25.155 39.907 1.00 76.00 141 CYS A CA 1
ATOM 1108 C C . CYS A 1 141 ? -22.590 25.841 38.687 1.00 76.00 141 CYS A C 1
ATOM 1110 O O . CYS A 1 141 ? -22.043 26.808 38.161 1.00 76.00 141 CYS A O 1
ATOM 1112 N N . THR A 1 142 ? -23.778 25.401 38.274 1.00 74.62 142 THR A N 1
ATOM 1113 C CA . THR A 1 142 ? -24.510 25.973 37.129 1.00 74.62 142 THR A CA 1
ATOM 1114 C C . THR A 1 142 ? -24.935 27.428 37.329 1.00 74.62 142 THR A C 1
ATOM 1116 O O . THR A 1 142 ? -25.269 28.100 36.358 1.00 74.62 142 THR A O 1
ATOM 1119 N N . ASN A 1 143 ? -24.930 27.918 38.572 1.00 77.06 143 ASN A N 1
ATOM 1120 C CA . ASN A 1 143 ? -25.336 29.282 38.898 1.00 77.06 143 ASN A CA 1
ATOM 1121 C C . ASN A 1 143 ? -24.154 30.268 38.908 1.00 77.06 143 ASN A C 1
ATOM 1123 O O . ASN A 1 143 ? -24.243 31.335 38.311 1.00 77.06 143 ASN A O 1
ATOM 1127 N N . CYS A 1 144 ? -23.034 29.926 39.556 1.00 78.94 144 CYS A N 1
ATOM 1128 C CA . CYS A 1 144 ? -21.900 30.852 39.714 1.00 78.94 144 CYS A CA 1
ATOM 1129 C C . CYS A 1 144 ? -20.600 30.410 39.028 1.00 78.94 144 CYS A C 1
ATOM 1131 O O . CYS A 1 144 ? -19.633 31.164 39.043 1.00 78.94 144 CYS A O 1
ATOM 1133 N N . GLY A 1 145 ? -20.553 29.207 38.446 1.00 72.50 145 GLY A N 1
ATOM 1134 C CA . GLY A 1 145 ? -19.367 28.668 37.772 1.00 72.50 145 GLY A CA 1
ATOM 1135 C C . GLY A 1 145 ? -18.241 28.221 38.708 1.00 72.50 145 GLY A C 1
ATOM 1136 O O . GLY A 1 145 ? -17.185 27.812 38.233 1.00 72.50 145 GLY A O 1
ATOM 1137 N N . GLU A 1 146 ? -18.452 28.280 40.026 1.00 75.88 146 GLU A N 1
ATOM 1138 C CA . GLU A 1 146 ? -17.467 27.832 41.010 1.00 75.88 146 GLU A CA 1
ATOM 1139 C C . GLU A 1 146 ? -17.312 26.310 40.968 1.00 75.88 146 GLU A C 1
ATOM 1141 O O . GLU A 1 146 ? -18.294 25.579 40.805 1.00 75.88 146 GLU A O 1
ATOM 1146 N N . LYS A 1 147 ? -16.081 25.841 41.167 1.00 73.38 147 LYS A N 1
ATOM 1147 C CA . LYS A 1 147 ? -15.762 24.421 41.290 1.00 73.38 147 LYS A CA 1
ATOM 1148 C C . LYS A 1 147 ? -16.452 23.840 42.527 1.00 73.38 147 LYS A C 1
ATOM 1150 O O . LYS A 1 147 ? -16.207 24.300 43.644 1.00 73.38 147 LYS A O 1
ATOM 1155 N N . THR A 1 148 ? -17.321 22.851 42.345 1.00 68.75 148 THR A N 1
ATOM 1156 C CA . THR A 1 148 ? -17.993 22.160 43.447 1.00 68.75 148 THR A CA 1
ATOM 1157 C C . THR A 1 148 ? -17.317 20.816 43.684 1.00 68.75 148 THR A C 1
ATOM 1159 O O . THR A 1 148 ? -16.963 20.114 42.747 1.00 68.75 148 THR A O 1
ATOM 1162 N N . ASN A 1 149 ? -17.068 20.492 44.954 1.00 63.34 149 ASN A N 1
ATOM 1163 C CA . ASN A 1 149 ? -16.644 19.147 45.335 1.00 63.34 149 ASN A CA 1
ATOM 1164 C C . ASN A 1 149 ? -17.903 18.280 45.431 1.00 63.34 149 ASN A C 1
ATOM 1166 O O . ASN A 1 149 ? -18.856 18.698 46.094 1.00 63.34 149 ASN A O 1
ATOM 1170 N N . ASP A 1 150 ? -17.886 17.093 44.825 1.00 61.62 150 ASP A N 1
ATOM 1171 C CA . ASP A 1 150 ? -19.056 16.203 44.722 1.00 61.62 150 ASP A CA 1
ATOM 1172 C C . ASP A 1 150 ? -19.633 15.750 46.076 1.00 61.62 150 ASP A C 1
ATOM 1174 O O . ASP A 1 150 ? -20.793 15.355 46.165 1.00 61.62 150 ASP A O 1
ATOM 1178 N N . ASP A 1 151 ? -18.877 15.895 47.168 1.00 64.56 151 ASP A N 1
ATOM 1179 C CA . ASP A 1 151 ? -19.340 15.565 48.521 1.00 64.56 151 ASP A CA 1
ATOM 1180 C C . ASP A 1 151 ? -20.273 16.632 49.143 1.00 64.56 151 ASP A C 1
ATOM 1182 O O . ASP A 1 151 ? -20.907 16.390 50.177 1.00 64.56 151 ASP A O 1
ATOM 1186 N N . ASN A 1 152 ? -20.397 17.822 48.538 1.00 67.19 152 ASN A N 1
ATOM 1187 C CA . ASN A 1 152 ? -21.164 18.939 49.098 1.00 67.19 152 ASN A CA 1
ATOM 1188 C C . ASN A 1 152 ? -22.532 19.115 48.422 1.00 67.19 152 ASN A C 1
ATOM 1190 O O . ASN A 1 152 ? -22.632 19.538 47.276 1.00 67.19 152 ASN A O 1
ATOM 1194 N N . LYS A 1 153 ? -23.618 18.950 49.193 1.00 78.00 153 LYS A N 1
ATOM 1195 C CA . LYS A 1 153 ? -25.012 19.179 48.737 1.00 78.00 153 LYS A CA 1
ATOM 1196 C C . LYS A 1 153 ? -25.306 20.626 48.297 1.00 78.00 153 LYS A C 1
ATOM 1198 O O . LYS A 1 153 ? -26.358 20.892 47.717 1.00 78.00 153 LYS A O 1
ATOM 1203 N N . PHE A 1 154 ? -24.427 21.574 48.622 1.00 78.81 154 PHE A N 1
ATOM 1204 C CA . PHE A 1 154 ? -24.592 23.002 48.352 1.00 78.81 154 PHE A CA 1
ATOM 1205 C C . PHE A 1 154 ? -23.263 23.628 47.922 1.00 78.81 154 PHE A C 1
ATOM 1207 O O . PHE A 1 154 ? -22.207 23.287 48.452 1.00 78.81 154 PHE A O 1
ATOM 1214 N N . CYS A 1 155 ? -23.322 24.574 46.985 1.00 82.38 155 CYS A N 1
ATOM 1215 C CA . CYS A 1 155 ? -22.161 25.316 46.512 1.00 82.38 155 CYS A CA 1
ATOM 1216 C C . CYS A 1 155 ? -21.632 26.256 47.603 1.00 82.38 155 CYS A C 1
ATOM 1218 O O . CYS A 1 155 ? -22.374 27.086 48.129 1.00 82.38 155 CYS A O 1
ATOM 1220 N N . SER A 1 156 ? -20.332 26.185 47.878 1.00 79.44 156 SER A N 1
ATOM 1221 C CA . SER A 1 156 ? -19.655 26.979 48.910 1.00 79.44 156 SER A CA 1
ATOM 1222 C C . SER A 1 156 ? -19.626 28.488 48.634 1.00 79.44 156 SER A C 1
ATOM 1224 O O . SER A 1 156 ? -19.425 29.262 49.562 1.00 79.44 156 SER A O 1
ATOM 1226 N N . ASN A 1 157 ? -19.799 28.908 47.376 1.00 80.94 157 ASN A N 1
ATOM 1227 C CA . ASN A 1 157 ? -19.716 30.316 46.974 1.00 80.94 157 ASN A CA 1
ATOM 1228 C C . ASN A 1 157 ? -21.106 30.979 46.898 1.00 80.94 157 ASN A C 1
ATOM 1230 O O . ASN A 1 157 ? -21.322 32.044 47.467 1.00 80.94 157 ASN A O 1
ATOM 1234 N N . CYS A 1 158 ? -22.085 30.331 46.255 1.00 83.44 158 CYS A N 1
ATOM 1235 C 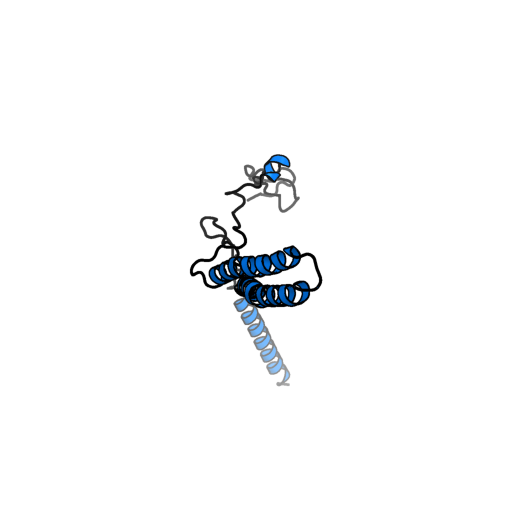CA . CYS A 1 158 ? -23.415 30.924 46.046 1.00 83.44 158 CYS A CA 1
ATOM 1236 C C . CYS A 1 158 ? -24.559 30.257 46.830 1.00 83.44 158 CYS A C 1
ATOM 1238 O O . CYS A 1 158 ? -25.698 30.710 46.739 1.00 83.44 158 CYS A O 1
ATOM 1240 N N . GLY A 1 159 ? -24.305 29.156 47.546 1.00 75.69 159 GLY A N 1
ATOM 1241 C CA . GLY A 1 159 ? -25.326 28.421 48.304 1.00 75.69 159 GLY A CA 1
ATOM 1242 C C . GLY A 1 159 ? -26.335 27.641 47.452 1.00 75.69 159 GLY A C 1
ATOM 1243 O O . GLY A 1 159 ? -27.269 27.051 47.994 1.00 75.69 159 GLY A O 1
ATOM 1244 N N . THR A 1 160 ? -26.168 27.607 46.124 1.00 81.31 160 THR A N 1
ATOM 1245 C CA . THR A 1 160 ? -27.064 26.852 45.234 1.00 81.31 160 THR A CA 1
ATOM 1246 C C . THR A 1 160 ? -26.880 25.357 45.463 1.00 81.31 160 THR A C 1
ATOM 1248 O O . THR A 1 160 ? -25.749 24.878 45.546 1.00 81.31 160 THR A O 1
ATOM 1251 N N . LYS A 1 161 ? -27.987 24.618 45.571 1.00 79.44 161 LYS A N 1
ATOM 1252 C CA . LYS A 1 161 ? -27.960 23.162 45.718 1.00 79.44 161 LYS A CA 1
ATOM 1253 C C . LYS A 1 161 ? -27.314 22.534 44.480 1.00 79.44 161 LYS A C 1
ATOM 1255 O O . LYS A 1 161 ? -27.795 22.747 43.369 1.00 79.44 161 LYS A O 1
ATOM 1260 N N . VAL A 1 162 ? -26.246 21.778 44.695 1.00 72.38 162 VAL A N 1
ATOM 1261 C CA . VAL A 1 162 ? -25.574 20.982 43.664 1.00 72.38 162 VAL A CA 1
ATOM 1262 C C . VAL A 1 162 ? -26.145 19.577 43.830 1.00 72.38 162 VAL A C 1
ATOM 1264 O O . VAL A 1 162 ? -26.140 19.046 44.942 1.00 72.38 162 VAL A O 1
ATOM 1267 N N . VAL A 1 163 ? -26.827 19.088 42.795 1.00 56.78 163 VAL A N 1
ATOM 1268 C CA . VAL A 1 163 ? -27.545 17.801 42.801 1.00 56.78 163 VAL A CA 1
ATOM 1269 C C . VAL A 1 163 ? -26.613 16.652 42.494 1.00 56.78 163 VAL A C 1
ATOM 1271 O O . VAL A 1 163 ? -25.801 16.826 41.563 1.00 56.78 163 VAL A O 1
#

pLDDT: mean 76.67, std 14.42, range [44.72, 97.94]

Secondary structure (DSSP, 8-state):
--HHHHHHHHHHHHHHHHHHHHHHTTSS-------SB-TTSPBPPBPPPSHHHHHHHHIIIIIIHHHHHHHHHHHTTTS-TTHHHHHHHHHHHHHHHHHHHHHHHH-SS---SB----TTTS--HHHHHHT--S----EEPTTT-PEEPTT-SB-TTT-PBP-

Organism: NCBI:txid675816

Foldseek 3Di:
DPPVVVVVVVVVVVVVVVVVVVVVVPPPCPPPPPDCADPVRQGDFAADDLCVLLVLLCCLQPVLLVVLVVQLVVDCP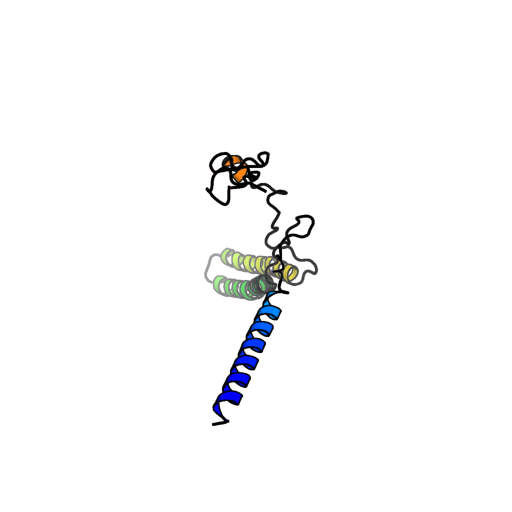PDDNCSNVVSVVSNVCSNVSSVVSVCQSPPPDHDGPDRDHGCVVDPDPVCVVVVPPPPPPFDAPPPPRHTDDPVDQADPPPRHGDD